Protein AF-A0A7S2TFN9-F1 (afdb_monomer_lite)

Sequence (107 aa):
MDVEMEIFEHYEEVVDVLEELLVSAFDSVSESHSMHLESIRKRFAKVEGSATQPVEYLRAGKNPRLRFPEAIALLQEEGVDIGPFDDLSTEHEILLGTIVKRKYGTD

Structure (mmCIF, N/CA/C/O backbone):
data_AF-A0A7S2TFN9-F1
#
_entry.id   AF-A0A7S2TFN9-F1
#
loop_
_atom_site.group_PDB
_atom_site.id
_atom_site.type_symbol
_atom_site.label_atom_id
_atom_site.label_alt_id
_atom_site.label_comp_id
_atom_site.label_asym_id
_atom_site.label_entity_id
_atom_site.label_seq_id
_atom_site.pdbx_PDB_ins_code
_atom_site.Cartn_x
_atom_site.Cartn_y
_atom_site.Cartn_z
_atom_site.occupancy
_atom_site.B_iso_or_equiv
_atom_site.auth_seq_id
_atom_site.auth_comp_id
_atom_site.auth_asym_id
_atom_site.auth_atom_id
_atom_site.pdbx_PDB_model_num
ATOM 1 N N . MET A 1 1 ? -8.590 12.577 -3.900 1.00 80.31 1 MET A N 1
ATOM 2 C CA . MET A 1 1 ? -7.376 13.382 -3.684 1.00 80.31 1 MET A CA 1
ATOM 3 C C . MET A 1 1 ? -6.459 12.931 -4.778 1.00 80.31 1 MET A C 1
ATOM 5 O O . MET A 1 1 ? -6.132 11.754 -4.799 1.00 80.31 1 MET A O 1
ATOM 9 N N . ASP A 1 2 ? -6.157 13.833 -5.691 1.00 91.69 2 ASP A N 1
ATOM 10 C CA . ASP A 1 2 ? -5.394 13.541 -6.895 1.00 91.69 2 ASP A CA 1
ATOM 11 C C . ASP A 1 2 ? -4.058 14.278 -6.775 1.00 91.69 2 ASP A C 1
ATOM 13 O O . ASP A 1 2 ? -3.998 15.358 -6.174 1.00 91.69 2 ASP A O 1
ATOM 17 N N . VAL A 1 3 ? -2.984 13.640 -7.237 1.00 91.69 3 VAL A N 1
ATOM 18 C CA . VAL A 1 3 ? -1.620 14.168 -7.169 1.00 91.69 3 VAL A CA 1
ATOM 19 C C . VAL A 1 3 ? -0.962 13.938 -8.519 1.00 91.69 3 VAL A C 1
ATOM 21 O O . VAL A 1 3 ? -0.790 12.799 -8.948 1.00 91.69 3 VAL A O 1
ATOM 24 N N . GLU A 1 4 ? -0.538 15.024 -9.151 1.00 94.94 4 GLU A N 1
ATOM 25 C CA . GLU A 1 4 ? 0.267 15.011 -10.364 1.00 94.94 4 GLU A CA 1
ATOM 26 C C . GLU A 1 4 ? 1.577 15.763 -10.117 1.00 94.94 4 GLU A C 1
ATOM 28 O O . GLU A 1 4 ? 1.591 16.850 -9.537 1.00 94.94 4 GLU A O 1
ATOM 33 N N . MET A 1 5 ? 2.688 15.181 -10.570 1.00 94.25 5 MET A N 1
ATOM 34 C CA . MET A 1 5 ? 4.031 15.731 -10.394 1.00 94.25 5 MET A CA 1
ATOM 35 C C . MET A 1 5 ? 4.875 15.454 -11.640 1.00 94.25 5 MET A C 1
ATOM 37 O O . MET A 1 5 ? 4.762 14.390 -12.250 1.00 94.25 5 MET A O 1
ATOM 41 N N . GLU A 1 6 ? 5.716 16.413 -12.022 1.00 96.69 6 GLU A N 1
ATOM 42 C CA . GLU A 1 6 ? 6.750 16.200 -13.037 1.00 96.69 6 GLU A CA 1
ATOM 43 C C . GLU A 1 6 ? 7.854 15.296 -12.468 1.00 96.69 6 GLU A C 1
ATOM 45 O O . GLU A 1 6 ? 8.259 15.461 -11.319 1.00 96.69 6 GLU A O 1
ATOM 50 N N . ILE A 1 7 ? 8.324 14.339 -13.269 1.00 97.25 7 ILE A N 1
ATOM 51 C CA . ILE A 1 7 ? 9.424 13.435 -12.908 1.00 97.25 7 ILE A CA 1
ATOM 52 C C . ILE A 1 7 ? 10.692 13.837 -13.644 1.00 97.25 7 ILE A C 1
ATOM 54 O O . ILE A 1 7 ? 10.619 14.314 -14.780 1.00 97.25 7 ILE A O 1
ATOM 58 N N . PHE A 1 8 ? 11.846 13.600 -13.028 1.00 95.88 8 PHE A N 1
ATOM 59 C CA . PHE A 1 8 ? 13.127 13.917 -13.653 1.00 95.88 8 PHE A CA 1
ATOM 60 C C . PHE A 1 8 ? 13.745 12.701 -14.345 1.00 95.88 8 PHE A C 1
ATOM 62 O O . PHE A 1 8 ? 14.116 12.781 -15.517 1.00 95.88 8 PHE A O 1
ATOM 69 N N . GLU A 1 9 ? 13.837 11.571 -13.645 1.00 96.25 9 GLU A N 1
ATOM 70 C CA . GLU A 1 9 ? 14.538 10.372 -14.106 1.00 96.25 9 GLU A CA 1
ATOM 71 C C . GLU A 1 9 ? 13.630 9.142 -14.141 1.00 96.25 9 GLU A C 1
ATOM 73 O O . GLU A 1 9 ? 13.647 8.390 -15.121 1.00 96.25 9 GLU A O 1
ATOM 78 N N . HIS A 1 10 ? 12.833 8.916 -13.093 1.00 96.81 10 HIS A N 1
ATOM 79 C CA . HIS A 1 10 ? 12.049 7.693 -12.957 1.00 96.81 10 HIS A CA 1
ATOM 80 C C . HIS A 1 10 ? 10.710 7.921 -12.252 1.00 96.81 10 HIS A C 1
ATOM 82 O O . HIS A 1 10 ? 10.580 8.736 -11.345 1.00 96.81 10 HIS A O 1
ATOM 88 N N . TYR A 1 11 ? 9.695 7.138 -12.628 1.00 95.56 11 TYR A N 1
ATOM 89 C CA . TYR A 1 11 ? 8.359 7.247 -12.030 1.00 95.56 11 TYR A CA 1
ATOM 90 C C . TYR A 1 11 ? 8.338 6.898 -10.533 1.00 95.56 11 TYR A C 1
ATOM 92 O O . TYR A 1 11 ? 7.407 7.279 -9.827 1.00 95.56 11 TYR A O 1
ATOM 100 N N . GLU A 1 12 ? 9.354 6.181 -10.041 1.00 95.31 12 GLU A N 1
ATOM 101 C CA . GLU A 1 12 ? 9.498 5.879 -8.613 1.00 95.31 12 GLU A CA 1
ATOM 102 C C . GLU A 1 12 ? 9.614 7.146 -7.759 1.00 95.31 12 GLU A C 1
ATOM 104 O O . GLU A 1 12 ? 9.183 7.106 -6.616 1.00 95.31 12 GLU A O 1
ATOM 109 N N . GLU A 1 13 ? 10.043 8.283 -8.320 1.00 96.50 13 GLU A N 1
ATOM 110 C CA . GLU A 1 13 ? 10.016 9.580 -7.628 1.00 96.50 13 GLU A CA 1
ATOM 111 C C . GLU A 1 13 ? 8.599 9.951 -7.166 1.00 96.50 13 GLU A C 1
ATOM 113 O O . GLU A 1 13 ? 8.397 10.416 -6.047 1.00 96.50 13 GLU A O 1
ATOM 118 N N . VAL A 1 14 ? 7.586 9.701 -8.005 1.00 96.38 14 VAL A N 1
ATOM 119 C CA . VAL A 1 14 ? 6.181 9.934 -7.633 1.00 96.38 14 VAL A CA 1
ATOM 120 C C . VAL A 1 14 ? 5.751 8.941 -6.562 1.00 96.38 14 VAL A C 1
ATOM 122 O O . VAL A 1 14 ? 5.047 9.310 -5.628 1.00 96.38 14 VAL A O 1
ATOM 125 N N . VAL A 1 15 ? 6.175 7.681 -6.680 1.00 95.31 15 VAL A N 1
ATOM 126 C CA . VAL A 1 15 ? 5.839 6.632 -5.708 1.00 95.31 15 VAL A CA 1
ATOM 127 C C . VAL A 1 15 ? 6.431 6.952 -4.332 1.00 95.31 15 VAL A C 1
ATOM 129 O O . VAL A 1 15 ? 5.738 6.789 -3.331 1.00 95.31 15 VAL A O 1
ATOM 132 N N . ASP A 1 16 ? 7.664 7.460 -4.279 1.00 95.88 16 ASP A N 1
ATOM 133 C CA . ASP A 1 16 ? 8.327 7.915 -3.054 1.00 95.88 16 ASP A CA 1
ATOM 134 C C . ASP A 1 16 ? 7.544 9.059 -2.397 1.00 95.88 16 ASP A C 1
ATOM 136 O O . ASP A 1 16 ? 7.227 8.998 -1.208 1.00 95.88 16 ASP A O 1
ATOM 140 N N . VAL A 1 17 ? 7.153 10.067 -3.184 1.00 95.88 17 VAL A N 1
ATOM 141 C CA . VAL A 1 17 ? 6.356 11.203 -2.696 1.00 95.88 17 VAL A CA 1
ATOM 142 C C . VAL A 1 17 ? 4.983 10.753 -2.193 1.00 95.88 17 VAL A C 1
ATOM 144 O O . VAL A 1 17 ? 4.516 11.241 -1.163 1.00 95.88 17 VAL A O 1
ATOM 147 N N . LEU A 1 18 ? 4.331 9.814 -2.882 1.00 95.88 18 LEU A N 1
ATOM 148 C CA . LEU A 1 18 ? 3.051 9.253 -2.447 1.00 95.88 18 LEU A CA 1
ATOM 149 C C . LEU A 1 18 ? 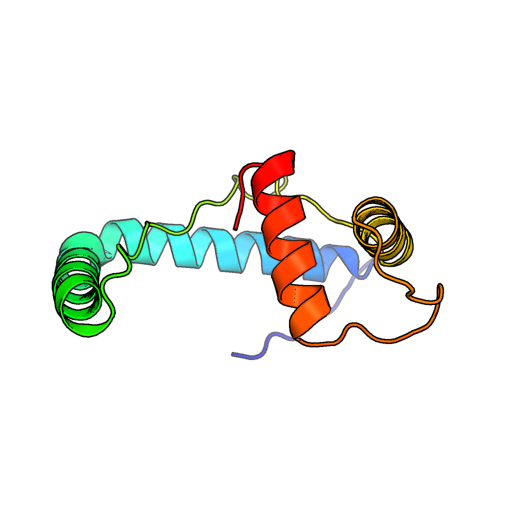3.186 8.479 -1.131 1.00 95.88 18 LEU A C 1
ATOM 151 O O . LEU A 1 18 ? 2.330 8.622 -0.257 1.00 95.88 18 LEU A O 1
ATOM 155 N N . GLU A 1 19 ? 4.252 7.694 -0.966 1.00 95.94 19 GLU A N 1
ATOM 156 C CA . GLU A 1 19 ? 4.518 6.979 0.284 1.00 95.94 19 GLU A CA 1
ATOM 157 C C . GLU A 1 19 ? 4.704 7.960 1.449 1.00 95.94 19 GLU A C 1
ATOM 159 O O . GLU A 1 19 ? 4.047 7.824 2.484 1.00 95.94 19 GLU A O 1
ATOM 164 N N . GLU A 1 20 ? 5.547 8.980 1.278 1.00 96.62 20 GLU A N 1
ATOM 165 C CA . GLU A 1 20 ? 5.774 10.004 2.302 1.00 96.62 20 GLU A CA 1
ATOM 166 C C . GLU A 1 20 ? 4.497 10.780 2.642 1.00 96.62 20 GLU A C 1
ATOM 168 O O . GLU A 1 20 ? 4.210 11.020 3.819 1.00 96.62 20 GLU A O 1
ATOM 173 N N . LEU A 1 21 ? 3.704 11.137 1.628 1.00 96.12 21 LEU A N 1
ATOM 174 C CA . LEU A 1 21 ? 2.439 11.843 1.801 1.00 96.12 21 LEU A CA 1
ATOM 175 C C . LEU A 1 21 ? 1.454 11.035 2.653 1.00 96.12 21 LEU A C 1
ATOM 177 O O . LEU A 1 21 ? 0.871 11.582 3.592 1.00 96.12 21 LEU A O 1
ATOM 181 N N . LEU A 1 22 ? 1.261 9.750 2.339 1.00 95.69 22 LEU A N 1
ATOM 182 C CA . LEU A 1 22 ? 0.317 8.892 3.058 1.00 95.69 22 LEU A CA 1
ATOM 183 C C . LEU A 1 22 ? 0.772 8.633 4.497 1.00 95.69 22 LEU A C 1
ATOM 185 O O . LEU A 1 22 ? -0.028 8.800 5.416 1.00 95.69 22 LEU A O 1
ATOM 189 N N . VAL A 1 23 ? 2.052 8.308 4.709 1.00 96.19 23 VAL A N 1
ATOM 190 C CA . VAL A 1 23 ? 2.610 8.102 6.057 1.00 96.19 23 VAL A CA 1
ATOM 191 C C . VAL A 1 23 ? 2.457 9.369 6.904 1.00 96.19 23 VAL A C 1
ATOM 193 O O . VAL A 1 23 ? 1.959 9.304 8.026 1.00 96.19 23 VAL A O 1
ATOM 196 N N . SER A 1 24 ? 2.793 10.537 6.348 1.00 96.00 24 SER A N 1
ATOM 197 C CA . SER A 1 24 ? 2.636 11.830 7.027 1.00 96.00 24 SER A CA 1
ATOM 198 C C . SER A 1 24 ? 1.173 12.138 7.368 1.00 96.00 24 SER A C 1
ATOM 200 O O . SER A 1 24 ? 0.863 12.607 8.468 1.00 96.00 24 SER A O 1
ATOM 202 N N . ALA A 1 25 ? 0.244 11.831 6.459 1.00 95.06 25 ALA A N 1
ATOM 203 C CA . ALA A 1 25 ? -1.182 11.991 6.713 1.00 95.06 25 ALA A CA 1
ATOM 204 C C . ALA A 1 25 ? -1.661 11.081 7.857 1.00 95.06 25 ALA A C 1
ATOM 206 O O . ALA A 1 25 ? -2.398 11.540 8.734 1.00 95.06 25 ALA A O 1
ATOM 207 N N . PHE A 1 26 ? -1.227 9.818 7.887 1.00 94.31 26 PHE A N 1
ATOM 208 C CA . PHE A 1 26 ? -1.579 8.882 8.956 1.00 94.31 26 PHE A CA 1
ATOM 209 C C . PHE A 1 26 ? -1.009 9.300 10.314 1.00 94.31 26 PHE A C 1
ATOM 211 O O . PHE A 1 26 ? -1.746 9.272 11.307 1.00 94.31 26 PHE A O 1
ATOM 218 N N . ASP A 1 27 ? 0.243 9.764 10.355 1.00 94.25 27 ASP A N 1
ATOM 219 C CA . ASP A 1 27 ? 0.873 10.294 11.569 1.00 94.25 27 ASP A CA 1
ATOM 220 C C . ASP A 1 27 ? 0.098 11.515 12.081 1.00 94.25 27 ASP A C 1
ATOM 222 O O . ASP A 1 27 ? -0.348 11.550 13.231 1.00 94.25 27 ASP A O 1
ATOM 226 N N . SER A 1 28 ? -0.180 12.478 11.197 1.00 94.88 28 SER A N 1
ATOM 227 C CA . SER A 1 28 ? -0.909 13.702 11.540 1.00 94.88 28 SER A CA 1
ATOM 228 C C . SER A 1 28 ? -2.312 13.421 12.089 1.00 94.88 28 SER A C 1
ATOM 230 O O . SER A 1 28 ? -2.726 14.010 13.095 1.00 94.88 28 SER A O 1
ATOM 232 N N . VAL A 1 29 ? -3.050 12.496 11.465 1.00 93.75 29 VAL A N 1
ATOM 233 C CA . VAL A 1 29 ? -4.388 12.090 11.918 1.00 93.75 29 VAL A CA 1
ATOM 234 C C . VAL A 1 29 ? -4.314 11.385 13.273 1.00 93.75 29 VAL A C 1
ATOM 236 O O . VAL A 1 29 ? -5.112 11.692 14.164 1.00 93.75 29 VAL A O 1
ATOM 239 N N . SER A 1 30 ? -3.349 10.485 13.456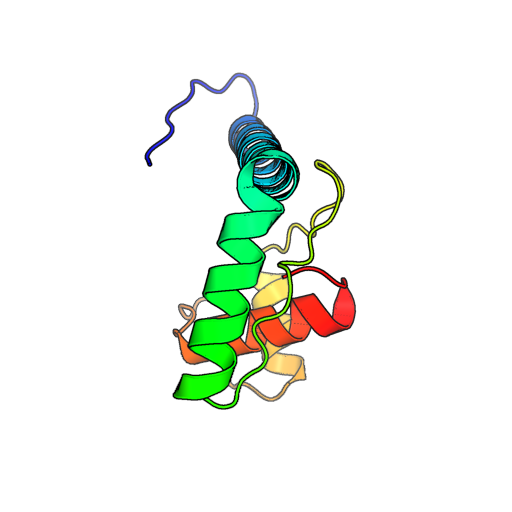 1.00 89.56 30 SER A N 1
ATOM 240 C CA . SER A 1 30 ? -3.176 9.725 14.697 1.00 89.56 30 SER A CA 1
ATOM 241 C C . SER A 1 30 ? -2.805 10.620 15.880 1.00 89.56 30 SER A C 1
ATOM 243 O O . SER A 1 30 ? -3.365 10.462 16.967 1.00 89.56 30 SER A O 1
ATOM 245 N N . GLU A 1 31 ? -1.925 11.597 15.665 1.00 91.75 31 GLU A N 1
ATOM 246 C CA . GLU A 1 31 ? -1.490 12.542 16.695 1.00 91.75 3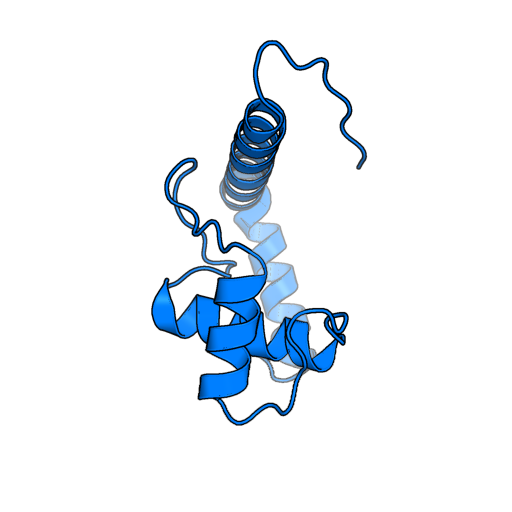1 GLU A CA 1
ATOM 247 C C . GLU A 1 31 ? -2.566 13.588 17.010 1.00 91.75 31 GLU A C 1
ATOM 249 O O . GLU A 1 31 ? -2.907 13.812 18.175 1.00 91.75 31 GLU A O 1
ATOM 254 N N . SER A 1 32 ? -3.147 14.206 15.977 1.00 93.19 32 SER A N 1
ATOM 255 C CA . SER A 1 32 ? -4.018 15.379 16.142 1.00 93.19 32 SER A CA 1
ATOM 256 C C . SER A 1 32 ? -5.476 15.023 16.451 1.00 93.19 32 SER A C 1
ATOM 258 O O . SER A 1 32 ? -6.202 15.837 17.023 1.00 93.19 32 SER A O 1
ATOM 260 N N . HIS A 1 33 ? -5.933 13.816 16.092 1.00 92.56 33 HIS A N 1
ATOM 261 C CA . HIS A 1 33 ? -7.351 13.432 16.156 1.00 92.56 33 HIS A CA 1
ATOM 262 C C . HIS A 1 33 ? -7.620 12.150 16.964 1.00 92.56 33 HIS A C 1
ATOM 264 O O . HIS A 1 33 ? -8.696 11.558 16.847 1.00 92.56 33 HIS A O 1
ATOM 270 N N . SER A 1 34 ? -6.700 11.751 17.847 1.00 88.56 34 SER A N 1
ATOM 271 C CA . SER A 1 34 ? -6.790 10.533 18.673 1.00 88.56 34 SER A CA 1
ATOM 272 C C . SER A 1 34 ? -8.127 10.355 19.417 1.00 88.56 34 SER A C 1
ATOM 274 O O . SER A 1 34 ? -8.713 9.272 19.378 1.00 88.56 34 SER A O 1
ATOM 276 N N . MET A 1 35 ? -8.678 11.417 20.020 1.00 91.19 35 MET A N 1
ATOM 277 C CA . MET A 1 35 ? -9.981 11.366 20.713 1.00 91.19 35 MET A CA 1
ATOM 278 C C . MET A 1 35 ? -11.156 11.049 19.772 1.00 91.19 35 MET A C 1
ATOM 280 O O . MET A 1 35 ? -12.083 10.314 20.134 1.00 91.19 35 MET A O 1
ATOM 284 N N . HIS A 1 36 ? -11.131 11.600 18.555 1.00 91.94 36 HIS A N 1
ATOM 285 C CA . HIS A 1 36 ? -12.159 11.338 17.549 1.00 91.94 36 HIS A CA 1
ATOM 286 C C . HIS A 1 36 ? -12.039 9.902 17.038 1.00 91.94 36 HIS A C 1
ATOM 288 O O . HIS A 1 36 ? -13.048 9.200 16.962 1.00 91.94 36 HIS A O 1
ATOM 294 N N . LEU A 1 37 ? -10.812 9.435 16.785 1.00 90.12 37 LEU A N 1
ATOM 295 C CA . LEU A 1 37 ? -10.543 8.052 16.394 1.00 90.12 37 LEU A CA 1
ATOM 296 C C . LEU A 1 37 ? -11.049 7.062 17.450 1.00 90.12 37 LEU A C 1
ATOM 298 O O . LEU A 1 37 ? -11.739 6.104 17.111 1.00 90.12 37 LEU A O 1
ATOM 302 N N . GLU A 1 38 ? -10.788 7.307 18.735 1.00 89.50 38 GLU A N 1
ATOM 303 C CA . GLU A 1 38 ? -11.289 6.451 19.816 1.00 89.50 38 GLU A CA 1
ATOM 304 C C . GLU A 1 38 ? -12.825 6.428 19.868 1.00 89.50 38 GLU A C 1
ATOM 306 O O . GLU A 1 38 ? -13.439 5.372 20.050 1.00 89.50 38 GLU A O 1
ATOM 311 N N . SER A 1 39 ? -13.463 7.581 19.663 1.00 90.50 39 SER A N 1
ATOM 312 C CA . SER A 1 39 ? -14.925 7.689 19.634 1.00 90.50 39 SER A CA 1
ATOM 313 C C . SER A 1 39 ? -15.534 6.905 18.467 1.00 90.50 39 SER A C 1
ATOM 315 O O . SER A 1 39 ? -16.526 6.194 18.651 1.00 90.50 39 SER A O 1
ATOM 317 N N . ILE A 1 40 ? -14.914 6.982 17.285 1.00 89.31 40 ILE A N 1
ATOM 318 C CA . ILE A 1 40 ? -15.297 6.209 16.097 1.00 89.31 40 ILE A CA 1
ATOM 319 C C . ILE A 1 40 ? -15.145 4.710 16.380 1.00 89.31 40 ILE A C 1
ATOM 321 O O . ILE A 1 40 ? -16.111 3.964 16.217 1.00 89.31 40 ILE A O 1
ATOM 325 N N . ARG A 1 41 ? -13.993 4.274 16.908 1.00 87.75 41 ARG A N 1
ATOM 326 C CA . ARG A 1 41 ? -13.742 2.864 17.261 1.00 87.75 41 ARG A CA 1
ATOM 327 C C . ARG A 1 41 ? -14.786 2.322 18.237 1.00 87.75 41 ARG A C 1
ATOM 329 O O . ARG A 1 41 ? -15.350 1.258 18.005 1.00 87.75 41 ARG A O 1
ATOM 336 N N . LYS A 1 42 ? -15.114 3.072 19.298 1.00 87.25 42 LYS A N 1
ATOM 337 C CA . LYS A 1 42 ? -16.152 2.683 20.275 1.00 87.25 42 LYS A CA 1
ATOM 338 C C . LYS A 1 42 ? -17.534 2.541 19.645 1.00 87.25 42 LYS A C 1
ATOM 340 O O . LYS A 1 42 ? -18.326 1.719 20.105 1.00 87.25 42 LYS A O 1
ATOM 345 N N . ARG A 1 43 ? -17.857 3.363 18.644 1.00 86.62 43 ARG A N 1
ATOM 346 C CA . ARG A 1 43 ? -19.136 3.292 17.933 1.00 86.62 43 ARG A CA 1
ATOM 347 C C . ARG A 1 43 ? -19.191 2.062 17.029 1.00 86.62 43 ARG A C 1
ATOM 349 O O . ARG A 1 43 ? -20.151 1.307 17.138 1.00 86.62 43 ARG A O 1
ATOM 356 N N . PHE A 1 44 ? -18.175 1.839 16.199 1.00 83.81 44 PHE A N 1
ATOM 357 C CA . PHE A 1 44 ? -18.147 0.706 15.267 1.00 83.81 44 PHE A CA 1
ATOM 358 C C . PHE A 1 44 ? -18.042 -0.646 15.979 1.00 83.81 44 PHE A C 1
ATOM 360 O O . PHE A 1 44 ? -18.796 -1.557 15.645 1.00 83.81 44 PHE A O 1
ATOM 367 N N . ALA A 1 45 ? -17.256 -0.742 17.058 1.00 82.31 45 ALA A N 1
ATOM 368 C CA . ALA A 1 45 ? -17.177 -1.958 17.872 1.00 82.31 45 ALA A CA 1
ATOM 369 C C . ALA A 1 45 ? -18.543 -2.401 18.434 1.00 82.31 45 ALA A C 1
ATOM 371 O O . ALA A 1 45 ? -18.788 -3.591 18.609 1.00 82.31 45 ALA A O 1
ATOM 372 N N . LYS A 1 46 ? -19.455 -1.454 18.698 1.00 74.62 46 LYS A N 1
ATOM 373 C CA . LYS A 1 46 ? -20.815 -1.752 19.177 1.00 74.62 46 LYS A CA 1
ATOM 374 C C . LYS A 1 46 ? -21.781 -2.172 18.068 1.00 74.62 46 LYS A C 1
ATOM 376 O O . LYS A 1 46 ? -22.775 -2.817 18.380 1.00 74.62 46 LYS A O 1
ATOM 381 N N . VAL A 1 47 ? -21.537 -1.757 16.825 1.00 71.81 47 VAL A N 1
ATOM 382 C CA . VAL A 1 47 ? -22.453 -1.969 15.690 1.00 71.81 47 VAL A CA 1
ATOM 383 C C . VAL A 1 47 ? -22.102 -3.241 14.924 1.00 71.81 47 VAL A C 1
ATOM 385 O O . VAL A 1 47 ? -22.998 -4.009 14.599 1.00 71.81 47 VAL A O 1
ATOM 388 N N . GLU A 1 48 ? -20.815 -3.485 14.674 1.00 63.38 48 GLU A N 1
ATOM 389 C CA . GLU A 1 48 ? -20.362 -4.575 13.797 1.00 63.38 48 GLU A CA 1
ATOM 390 C C . GLU A 1 48 ? -19.671 -5.716 14.554 1.00 63.38 48 GLU A C 1
ATOM 392 O O . GLU A 1 48 ? -19.283 -6.712 13.952 1.00 63.38 48 GLU A O 1
ATOM 397 N N . GLY A 1 49 ? -19.481 -5.590 15.873 1.00 57.88 49 GLY A N 1
ATOM 398 C CA . GLY A 1 49 ? -18.781 -6.593 16.689 1.00 57.88 49 GLY A CA 1
ATOM 399 C C . GLY A 1 49 ? -17.289 -6.755 16.358 1.00 57.88 49 GLY A C 1
ATOM 400 O O . GLY A 1 49 ? -16.593 -7.498 17.045 1.00 57.88 49 GLY A O 1
ATOM 401 N N . SER A 1 50 ? -16.788 -6.042 15.345 1.00 57.34 50 SER A N 1
ATOM 402 C CA . SER A 1 50 ? -15.381 -5.980 14.966 1.00 57.34 50 SER A CA 1
ATOM 403 C C . SER A 1 50 ? -14.686 -4.852 15.727 1.00 57.34 50 SER A C 1
ATOM 405 O O . SER A 1 50 ? -15.100 -3.690 15.682 1.00 57.34 50 SER A O 1
ATOM 407 N N . ALA A 1 51 ? -13.627 -5.188 16.463 1.00 64.31 51 ALA A N 1
ATOM 408 C CA . ALA A 1 51 ? -12.779 -4.195 17.103 1.00 64.31 51 ALA A CA 1
ATOM 409 C C . ALA A 1 51 ? -11.930 -3.511 16.024 1.00 64.31 51 ALA A C 1
ATOM 411 O O . ALA A 1 51 ? -10.926 -4.064 15.586 1.00 64.31 51 ALA A O 1
ATOM 412 N N . THR A 1 52 ? -12.328 -2.311 15.595 1.00 72.25 52 THR A N 1
ATOM 413 C CA . THR A 1 52 ? -11.535 -1.494 14.669 1.00 72.25 52 THR A CA 1
ATOM 414 C C . THR A 1 52 ? -10.169 -1.192 15.292 1.00 72.25 52 THR A C 1
ATOM 416 O O . THR A 1 52 ? -10.065 -0.400 16.237 1.00 72.25 52 THR A O 1
ATOM 419 N N . GLN A 1 53 ? -9.127 -1.848 14.786 1.00 80.88 53 GLN A N 1
ATOM 420 C CA . GLN A 1 53 ? -7.749 -1.638 15.219 1.00 80.88 53 GLN A CA 1
ATOM 421 C C . GLN A 1 53 ? -7.172 -0.358 14.589 1.00 80.88 53 GLN A C 1
ATOM 423 O O . GLN A 1 53 ? -7.705 0.136 13.591 1.00 80.88 53 GLN A O 1
ATOM 428 N N . PRO A 1 54 ? -6.138 0.253 15.198 1.00 86.06 54 PRO A N 1
ATOM 429 C CA . PRO A 1 54 ? -5.324 1.241 14.500 1.00 86.06 54 PRO A CA 1
ATOM 430 C C . PRO A 1 54 ? -4.758 0.654 13.206 1.00 86.06 54 PRO A C 1
ATOM 432 O O . PRO A 1 54 ? -4.453 -0.532 13.173 1.00 86.06 54 PRO A O 1
ATOM 435 N N . VAL A 1 55 ? -4.615 1.499 12.186 1.00 90.31 55 VAL A N 1
ATOM 436 C CA . VAL A 1 55 ? -3.882 1.141 10.969 1.00 90.31 55 VAL A CA 1
ATOM 437 C C . VAL A 1 55 ? -2.408 1.003 11.342 1.00 90.31 55 VAL A C 1
ATOM 439 O O . VAL A 1 55 ? -1.846 1.900 11.974 1.00 90.31 55 VAL A O 1
ATOM 442 N N . GLU A 1 56 ? -1.807 -0.123 10.992 1.00 92.75 56 GLU A N 1
ATOM 443 C CA . GLU A 1 56 ? -0.389 -0.409 11.166 1.00 92.75 56 GLU A CA 1
ATOM 444 C C . GLU A 1 56 ? 0.337 -0.107 9.858 1.00 92.75 56 GLU A C 1
ATOM 446 O O . GLU A 1 56 ? -0.035 -0.613 8.811 1.00 92.75 56 GLU A O 1
ATOM 451 N N . TYR A 1 57 ? 1.377 0.719 9.900 1.00 94.56 57 TYR A N 1
ATOM 452 C CA . TYR A 1 57 ? 2.182 1.041 8.725 1.00 94.56 57 TYR A CA 1
ATOM 453 C C . TYR A 1 57 ? 3.642 1.235 9.113 1.00 94.56 57 TYR A C 1
ATOM 455 O O . TYR A 1 57 ? 3.976 1.514 10.272 1.00 94.56 57 TYR A O 1
ATOM 463 N N . LEU A 1 58 ? 4.537 1.065 8.141 1.00 94.88 58 LEU A N 1
ATOM 464 C CA . LEU A 1 58 ? 5.965 1.266 8.347 1.00 94.88 58 LEU A CA 1
ATOM 465 C C . LEU A 1 58 ? 6.342 2.726 8.085 1.00 94.88 58 LEU A C 1
ATOM 467 O O . LEU A 1 58 ? 5.643 3.478 7.407 1.00 94.88 58 LEU A O 1
ATOM 471 N N . ARG A 1 59 ? 7.496 3.135 8.624 1.00 93.38 59 ARG A N 1
ATOM 472 C CA . ARG A 1 59 ? 8.070 4.451 8.309 1.00 93.38 59 ARG A CA 1
ATOM 473 C C . ARG A 1 59 ? 8.280 4.574 6.800 1.00 93.38 59 ARG A C 1
ATOM 475 O O . ARG A 1 59 ? 8.685 3.594 6.178 1.00 93.38 59 ARG A O 1
ATOM 482 N N . ALA A 1 60 ? 8.089 5.775 6.261 1.00 92.62 60 ALA A N 1
ATOM 483 C CA . ALA A 1 60 ? 8.343 6.051 4.851 1.00 92.62 60 ALA A CA 1
ATOM 484 C C . ALA A 1 60 ? 9.740 5.557 4.420 1.00 92.62 60 ALA A C 1
ATOM 486 O O . ALA A 1 60 ? 10.719 5.669 5.170 1.00 92.62 60 ALA A O 1
ATOM 487 N N . GLY A 1 61 ? 9.800 4.933 3.246 1.00 92.88 61 GLY A N 1
ATOM 488 C CA . GLY A 1 61 ? 10.962 4.238 2.697 1.00 92.88 61 GLY A CA 1
ATOM 489 C C . GLY A 1 61 ? 11.136 2.800 3.201 1.00 92.88 61 GLY A C 1
ATOM 490 O O . GLY A 1 61 ? 12.094 2.131 2.813 1.00 92.88 61 GLY A O 1
ATOM 491 N N . LYS A 1 62 ? 10.256 2.308 4.083 1.00 94.12 62 LYS A N 1
ATOM 492 C CA . LYS A 1 62 ? 10.278 0.920 4.578 1.00 94.12 62 LYS A CA 1
ATOM 493 C C . LYS A 1 62 ? 9.047 0.114 4.188 1.00 94.12 62 LYS A C 1
ATOM 495 O O . LYS A 1 62 ? 9.040 -1.084 4.468 1.00 94.12 62 LYS A O 1
ATOM 500 N N . ASN A 1 63 ? 8.029 0.729 3.586 1.00 93.31 63 ASN A N 1
ATOM 501 C CA . ASN A 1 63 ? 6.838 -0.008 3.181 1.00 93.31 63 ASN A CA 1
ATOM 502 C C . ASN A 1 63 ? 7.175 -0.999 2.053 1.00 93.31 63 ASN A C 1
ATOM 504 O O . ASN A 1 63 ? 8.009 -0.705 1.190 1.00 93.31 63 ASN A O 1
ATOM 508 N N . PRO A 1 64 ? 6.571 -2.201 2.060 1.00 94.88 64 PRO A N 1
ATOM 509 C CA . PRO A 1 64 ? 6.836 -3.204 1.043 1.00 94.88 64 PRO A CA 1
ATOM 510 C C . PRO A 1 64 ? 6.340 -2.720 -0.323 1.00 94.88 64 PRO A C 1
ATOM 512 O O . PRO A 1 64 ? 5.176 -2.366 -0.488 1.00 94.88 64 PRO A O 1
ATOM 515 N N . ARG A 1 65 ? 7.222 -2.759 -1.325 1.00 95.50 65 ARG A N 1
ATOM 516 C CA . ARG A 1 65 ? 6.885 -2.492 -2.729 1.00 95.50 65 ARG A CA 1
ATOM 517 C C . ARG A 1 65 ? 6.910 -3.797 -3.502 1.00 95.50 65 ARG A C 1
ATOM 519 O O . ARG A 1 65 ? 7.972 -4.246 -3.922 1.00 95.50 65 ARG A O 1
ATOM 526 N N . LEU A 1 66 ? 5.743 -4.412 -3.645 1.00 96.44 66 LEU A N 1
ATOM 527 C CA . LEU A 1 66 ? 5.593 -5.656 -4.391 1.00 96.44 66 LEU A CA 1
ATOM 528 C C . LEU A 1 66 ? 5.353 -5.344 -5.865 1.00 96.44 66 LEU A C 1
ATOM 530 O O . LEU A 1 66 ? 4.443 -4.592 -6.219 1.00 96.44 66 LEU A O 1
ATOM 534 N N . ARG A 1 67 ? 6.150 -5.949 -6.741 1.00 97.12 67 ARG A N 1
ATOM 535 C CA . ARG A 1 67 ? 5.846 -5.991 -8.170 1.00 97.12 67 ARG A CA 1
ATOM 536 C C . ARG A 1 67 ? 4.677 -6.940 -8.398 1.00 97.12 67 ARG A C 1
ATOM 538 O O . ARG A 1 67 ? 4.505 -7.928 -7.689 1.00 97.12 67 ARG A O 1
ATOM 545 N N . PHE A 1 68 ? 3.917 -6.684 -9.456 1.00 97.44 68 PHE A N 1
ATOM 546 C CA . PHE A 1 68 ? 2.749 -7.492 -9.803 1.00 97.44 68 PHE A CA 1
ATOM 547 C C . PHE A 1 68 ? 3.025 -9.014 -9.852 1.00 97.44 68 PHE A C 1
ATOM 549 O O . PHE A 1 68 ? 2.283 -9.759 -9.218 1.00 97.44 68 PHE A O 1
ATOM 556 N N . PRO A 1 69 ? 4.122 -9.514 -10.466 1.00 97.50 69 PRO A N 1
ATOM 557 C CA . PRO A 1 69 ? 4.413 -10.951 -10.461 1.00 97.50 69 PRO A CA 1
ATOM 558 C C . PRO A 1 69 ? 4.685 -11.528 -9.064 1.00 97.50 69 PRO A C 1
ATOM 560 O O . PRO A 1 69 ? 4.401 -12.696 -8.821 1.00 97.50 69 PRO A O 1
ATOM 563 N N . GLU A 1 70 ? 5.224 -10.723 -8.143 1.00 97.75 70 GLU A N 1
ATOM 564 C CA . GLU A 1 70 ? 5.452 -11.140 -6.755 1.00 97.75 70 GLU A CA 1
ATOM 565 C C . GLU A 1 70 ? 4.117 -11.269 -6.015 1.00 97.75 70 GLU A C 1
ATOM 567 O O . GLU A 1 70 ? 3.910 -12.237 -5.290 1.00 97.75 70 GLU A O 1
ATOM 572 N N . ALA A 1 71 ? 3.188 -10.336 -6.244 1.00 97.38 71 ALA A N 1
ATOM 573 C CA . ALA A 1 71 ? 1.833 -10.407 -5.705 1.00 97.38 71 ALA A CA 1
ATOM 574 C C . ALA A 1 71 ? 1.058 -11.629 -6.231 1.00 97.38 71 ALA A C 1
ATOM 576 O O . ALA A 1 71 ? 0.423 -12.334 -5.448 1.00 97.38 71 ALA A O 1
ATOM 577 N N . ILE A 1 72 ? 1.166 -11.929 -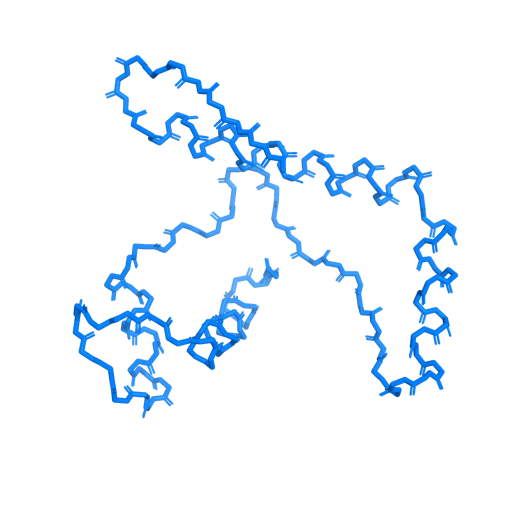7.531 1.00 97.94 72 ILE A N 1
ATOM 578 C CA . ILE A 1 72 ? 0.577 -13.135 -8.133 1.00 97.94 72 ILE A CA 1
ATOM 579 C C . ILE A 1 72 ? 1.157 -14.405 -7.506 1.00 97.94 72 ILE A C 1
ATOM 581 O O . ILE A 1 72 ? 0.398 -15.298 -7.136 1.00 97.94 72 ILE A O 1
ATOM 585 N N . ALA A 1 73 ? 2.479 -14.475 -7.325 1.00 97.50 73 ALA A N 1
ATOM 586 C CA . ALA A 1 73 ? 3.116 -15.625 -6.687 1.00 97.50 73 ALA A CA 1
ATOM 587 C C . ALA A 1 73 ? 2.607 -15.841 -5.251 1.00 97.50 73 ALA A C 1
ATOM 589 O O . ALA A 1 73 ? 2.290 -16.968 -4.882 1.00 97.50 73 ALA A O 1
ATOM 590 N N . LEU A 1 74 ? 2.445 -14.767 -4.467 1.00 97.12 74 LEU A N 1
ATOM 591 C CA . LEU A 1 74 ? 1.881 -14.850 -3.113 1.00 97.12 74 LEU A CA 1
ATOM 592 C C . LEU A 1 74 ? 0.443 -15.390 -3.105 1.00 97.12 74 LEU A C 1
ATOM 594 O O . LEU A 1 74 ? 0.086 -16.174 -2.229 1.00 97.12 74 LEU A O 1
ATOM 598 N N . LEU A 1 75 ? -0.383 -14.995 -4.075 1.00 97.56 75 LEU A N 1
ATOM 599 C CA . LEU A 1 75 ? -1.755 -15.496 -4.200 1.00 97.56 75 LEU A CA 1
ATOM 600 C C . LEU A 1 75 ? -1.785 -16.974 -4.615 1.00 97.56 75 LEU A C 1
ATOM 602 O O . LEU A 1 75 ? -2.550 -17.759 -4.054 1.00 97.56 75 LEU A O 1
ATOM 606 N N . GLN A 1 76 ? -0.921 -17.373 -5.548 1.00 96.94 76 GLN A N 1
ATOM 607 C CA . GLN A 1 76 ? -0.784 -18.767 -5.975 1.00 96.94 76 GLN A CA 1
ATOM 608 C C . GLN A 1 76 ? -0.288 -19.673 -4.836 1.00 96.94 76 GLN A C 1
ATOM 610 O O . GLN A 1 76 ? -0.752 -20.806 -4.708 1.00 96.94 76 GLN A O 1
ATOM 615 N N . GLU A 1 77 ? 0.605 -19.176 -3.973 1.00 96.62 77 GLU A N 1
ATOM 616 C CA . GLU A 1 77 ? 1.062 -19.881 -2.764 1.00 96.62 77 GLU A CA 1
ATOM 617 C C . GLU A 1 77 ? -0.081 -20.156 -1.768 1.00 96.62 77 GLU A C 1
ATOM 619 O O . GLU A 1 77 ? -0.073 -21.190 -1.098 1.00 96.62 77 GLU A O 1
ATOM 624 N N . GLU A 1 78 ? -1.091 -19.284 -1.707 1.00 95.38 78 GLU A N 1
ATOM 625 C CA . GLU A 1 78 ? -2.313 -19.471 -0.905 1.00 95.38 78 GLU A CA 1
ATOM 626 C C . GLU A 1 78 ? -3.403 -20.274 -1.654 1.00 95.38 78 GLU A C 1
ATOM 628 O O . GLU A 1 78 ? -4.524 -20.425 -1.168 1.00 95.38 78 GLU A O 1
ATOM 633 N N . GLY A 1 79 ? -3.078 -20.840 -2.823 1.00 95.00 79 GLY A N 1
ATOM 634 C CA . GLY A 1 79 ? -3.953 -21.739 -3.580 1.00 95.00 79 GLY A CA 1
ATOM 635 C C . GLY A 1 79 ? -4.938 -21.047 -4.525 1.00 95.00 79 GLY A C 1
ATOM 636 O O . GLY A 1 79 ? -5.879 -21.695 -4.985 1.00 95.00 79 GLY A O 1
ATOM 637 N N . VAL A 1 80 ? -4.743 -19.759 -4.822 1.00 96.31 80 VAL A N 1
ATOM 638 C CA . VAL A 1 80 ? -5.547 -19.036 -5.818 1.00 96.31 80 VAL A CA 1
ATOM 639 C C . VAL A 1 80 ? -5.097 -19.416 -7.228 1.00 96.31 80 VAL A C 1
ATOM 641 O O . VAL A 1 80 ? -3.926 -19.269 -7.579 1.00 96.31 80 VAL A O 1
ATOM 644 N N . ASP A 1 81 ? -6.039 -19.863 -8.058 1.00 95.38 81 ASP A N 1
ATOM 645 C CA . ASP A 1 81 ? -5.807 -20.092 -9.487 1.00 95.38 81 ASP A CA 1
ATOM 646 C C . ASP A 1 81 ? -5.967 -18.768 -10.249 1.00 95.38 81 ASP A C 1
ATOM 648 O O . ASP A 1 81 ? -7.070 -18.382 -10.637 1.00 95.38 81 ASP A O 1
ATOM 652 N N . ILE A 1 82 ? -4.862 -18.031 -10.376 1.00 95.88 82 ILE A N 1
ATOM 653 C CA . ILE A 1 82 ? -4.788 -16.747 -11.078 1.00 95.88 82 ILE A CA 1
ATOM 654 C C . ILE A 1 82 ? -3.631 -16.755 -12.079 1.00 95.88 82 ILE A C 1
ATOM 656 O O . ILE A 1 82 ? -2.512 -17.181 -11.766 1.00 95.88 82 ILE A O 1
ATOM 660 N N . GLY A 1 83 ? -3.897 -16.293 -13.299 1.00 95.62 83 GLY A N 1
ATOM 661 C CA . GLY A 1 83 ? -2.904 -16.172 -14.354 1.00 95.62 83 GLY A CA 1
ATOM 662 C C . GLY A 1 83 ? -1.930 -15.004 -14.137 1.00 95.62 83 GLY A C 1
ATOM 663 O O . GLY A 1 83 ? -2.228 -14.044 -13.433 1.00 95.62 83 GLY A O 1
ATOM 664 N N . PRO A 1 84 ? -0.755 -15.025 -14.793 1.00 95.31 84 PRO A N 1
ATOM 665 C CA . PRO A 1 84 ? 0.290 -14.007 -14.624 1.00 95.31 84 PRO A CA 1
ATOM 666 C C . PRO A 1 84 ? -0.073 -12.612 -15.160 1.00 95.31 84 PRO A C 1
ATOM 668 O O . PRO A 1 84 ? 0.673 -11.663 -14.928 1.00 95.31 84 PRO A O 1
ATOM 671 N N . PHE A 1 85 ? -1.173 -12.495 -15.905 1.00 96.25 85 PHE A N 1
ATOM 672 C CA . PHE A 1 85 ? -1.662 -11.248 -16.499 1.00 96.25 85 PHE A CA 1
ATOM 673 C C . PHE A 1 85 ? -3.139 -10.989 -16.174 1.00 96.25 85 PHE A C 1
ATOM 675 O O . PHE A 1 85 ? -3.724 -10.066 -16.738 1.00 96.25 85 PHE A O 1
ATOM 682 N N . ASP A 1 86 ? -3.742 -11.819 -15.318 1.00 95.50 86 ASP A N 1
ATOM 683 C CA . ASP A 1 86 ? -5.136 -11.659 -14.914 1.00 95.50 86 ASP A CA 1
ATOM 684 C C . A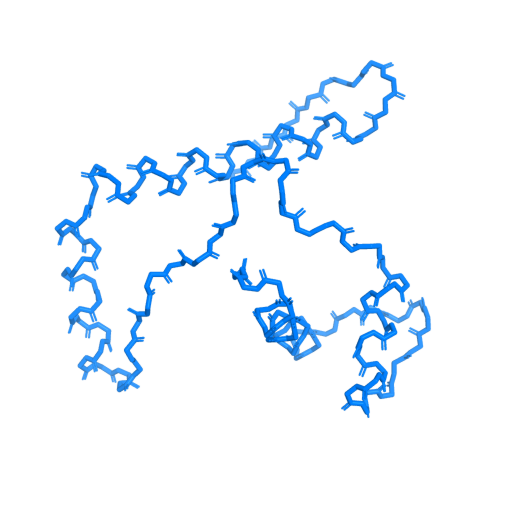SP A 1 86 ? -5.243 -10.533 -13.891 1.00 95.50 86 ASP A C 1
ATOM 686 O O . ASP A 1 86 ? -4.403 -10.416 -13.003 1.00 95.50 86 ASP A O 1
ATOM 690 N N . ASP A 1 87 ? -6.284 -9.715 -14.007 1.00 96.62 87 ASP A N 1
ATOM 691 C CA . 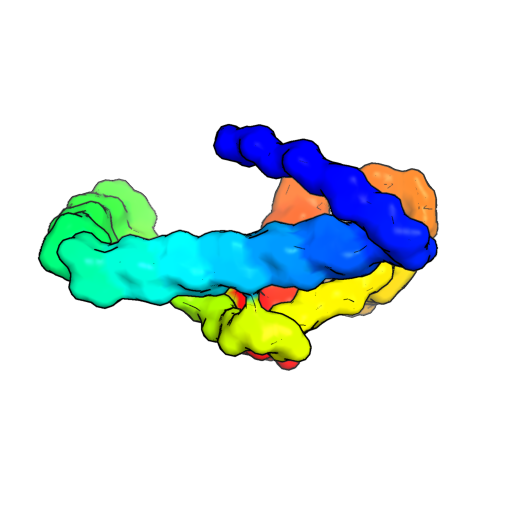ASP A 1 87 ? -6.503 -8.609 -13.079 1.00 96.62 87 ASP A CA 1
ATOM 692 C C . ASP A 1 87 ? -6.889 -9.111 -11.676 1.00 96.62 87 ASP A C 1
ATOM 694 O O . ASP A 1 87 ? -7.499 -10.177 -11.513 1.00 96.62 87 ASP A O 1
ATOM 698 N N . LEU A 1 88 ? -6.543 -8.341 -10.643 1.00 96.69 88 LEU A N 1
ATOM 699 C CA . LEU A 1 88 ? -6.888 -8.696 -9.268 1.00 96.69 88 LEU A CA 1
ATOM 700 C C . LEU A 1 88 ? -8.363 -8.377 -9.012 1.00 96.69 88 LEU A C 1
ATOM 702 O O . LEU A 1 88 ? -8.809 -7.242 -9.145 1.00 96.69 88 LEU A O 1
ATOM 706 N N . SER A 1 89 ? -9.138 -9.389 -8.615 1.00 96.69 89 SER A N 1
ATOM 707 C CA . SER A 1 89 ? -10.490 -9.166 -8.107 1.00 96.69 89 SER A CA 1
ATOM 708 C C . SER A 1 89 ? -10.428 -8.544 -6.710 1.00 96.69 89 SER A C 1
ATOM 710 O O . SER A 1 89 ? -9.436 -8.702 -5.998 1.00 96.69 89 SER A O 1
ATOM 712 N N . THR A 1 90 ? -11.521 -7.931 -6.253 1.00 97.19 90 THR A N 1
ATOM 713 C CA . THR A 1 90 ? -11.619 -7.419 -4.875 1.00 97.19 90 THR A CA 1
ATOM 714 C C . THR A 1 90 ? -11.337 -8.499 -3.823 1.00 97.19 90 THR A C 1
ATOM 716 O O . THR A 1 90 ? -10.744 -8.222 -2.784 1.00 97.19 90 THR A O 1
ATOM 719 N N . GLU A 1 91 ? -11.718 -9.752 -4.087 1.00 97.06 91 GLU A N 1
ATOM 720 C CA . GLU A 1 91 ? -11.413 -10.872 -3.190 1.00 97.06 91 GLU A CA 1
ATOM 721 C C . GLU A 1 91 ? -9.905 -11.167 -3.152 1.00 97.06 91 GLU A C 1
ATOM 723 O O . GLU A 1 91 ? -9.350 -11.415 -2.079 1.00 97.06 91 GLU A O 1
ATOM 728 N N . HIS A 1 92 ? -9.225 -11.073 -4.301 1.00 97.38 92 HIS A N 1
ATOM 729 C CA . HIS A 1 92 ? -7.773 -11.227 -4.391 1.00 97.38 92 HIS A CA 1
ATOM 730 C C . HIS A 1 92 ? -7.033 -10.080 -3.694 1.00 97.38 92 HIS A C 1
ATOM 732 O O . HIS A 1 92 ? -6.061 -10.338 -2.992 1.00 97.38 92 HIS A O 1
ATOM 738 N N . GLU A 1 93 ? -7.496 -8.835 -3.831 1.00 97.69 93 GLU A N 1
ATOM 739 C CA . GLU A 1 93 ? -6.911 -7.670 -3.152 1.00 97.69 93 GLU A CA 1
ATOM 740 C C . GLU A 1 93 ? -6.988 -7.810 -1.623 1.00 97.69 93 GLU A C 1
ATOM 742 O O . GLU A 1 93 ? -5.990 -7.610 -0.929 1.00 97.69 93 GLU A O 1
ATOM 747 N N . ILE A 1 94 ? -8.144 -8.228 -1.089 1.00 96.56 94 ILE A N 1
ATOM 748 C CA . ILE A 1 94 ? -8.333 -8.465 0.353 1.00 96.56 94 ILE A CA 1
ATOM 749 C C . ILE A 1 94 ? -7.424 -9.598 0.851 1.00 96.56 94 ILE A C 1
ATOM 751 O O . ILE A 1 94 ? -6.800 -9.487 1.916 1.00 96.56 94 ILE A O 1
ATOM 755 N N . LEU A 1 95 ? -7.334 -10.696 0.094 1.00 97.56 95 LEU A N 1
ATOM 756 C CA . LEU A 1 95 ? -6.457 -11.811 0.440 1.00 97.56 95 LEU A CA 1
ATOM 757 C C . LEU A 1 95 ? -4.986 -11.380 0.414 1.00 97.56 95 LEU A C 1
ATOM 759 O O . LEU A 1 95 ? -4.261 -11.642 1.374 1.00 97.56 95 LEU A O 1
ATOM 763 N N . LEU A 1 96 ? -4.561 -10.660 -0.625 1.00 97.50 96 LEU A N 1
ATOM 764 C CA . LEU A 1 96 ? -3.204 -10.140 -0.742 1.00 97.50 96 LEU A CA 1
ATOM 765 C C . LEU A 1 96 ? -2.863 -9.203 0.422 1.00 97.50 96 LEU A C 1
ATOM 767 O O . LEU A 1 96 ? -1.806 -9.366 1.028 1.00 97.50 96 LEU A O 1
ATOM 771 N N . GLY A 1 97 ? -3.769 -8.298 0.801 1.00 96.81 97 GLY A N 1
ATOM 772 C CA . GLY A 1 97 ? -3.604 -7.446 1.983 1.00 96.81 97 GLY A CA 1
ATOM 773 C C . GLY A 1 97 ? -3.432 -8.259 3.270 1.00 96.81 97 GLY A C 1
ATOM 774 O O . GLY A 1 97 ? -2.550 -7.983 4.082 1.00 96.81 97 GLY A O 1
ATOM 775 N N . THR A 1 98 ? -4.185 -9.352 3.423 1.00 96.50 98 THR A N 1
ATOM 776 C CA . THR A 1 98 ? -4.037 -10.268 4.567 1.00 96.50 98 THR A CA 1
ATOM 777 C C . THR A 1 98 ? -2.663 -10.955 4.587 1.00 96.50 98 THR A C 1
ATOM 779 O O . THR A 1 98 ? -2.063 -11.117 5.656 1.00 96.50 98 THR A O 1
ATOM 782 N N . ILE A 1 99 ? -2.141 -11.350 3.420 1.00 97.50 99 ILE A N 1
ATOM 783 C CA . ILE A 1 99 ? -0.794 -11.924 3.280 1.00 97.50 99 ILE A CA 1
ATOM 784 C C . ILE A 1 99 ? 0.266 -10.871 3.620 1.00 97.50 99 ILE A C 1
ATOM 786 O O . ILE A 1 99 ? 1.195 -11.164 4.379 1.00 97.50 99 ILE A O 1
ATOM 790 N N . VAL A 1 100 ? 0.118 -9.644 3.109 1.00 96.88 100 VAL A N 1
ATOM 791 C CA . VAL A 1 100 ? 1.036 -8.528 3.376 1.00 96.88 100 VAL A CA 1
ATOM 792 C C . VAL A 1 100 ? 1.091 -8.229 4.869 1.00 96.88 100 VAL A C 1
ATOM 794 O O . VAL A 1 100 ? 2.186 -8.207 5.434 1.00 96.88 100 VAL A O 1
ATOM 797 N N . LYS A 1 101 ? -0.060 -8.140 5.543 1.00 95.69 101 LYS A N 1
ATOM 798 C CA . LYS A 1 101 ? -0.119 -7.955 6.995 1.00 95.69 101 LYS A CA 1
ATOM 799 C C . LYS A 1 101 ? 0.604 -9.064 7.750 1.00 95.69 101 LYS A C 1
ATOM 801 O O . LYS A 1 101 ? 1.423 -8.786 8.623 1.00 95.69 101 LYS A O 1
ATOM 806 N N . ARG A 1 102 ? 0.367 -10.328 7.384 1.00 96.00 102 ARG A N 1
ATOM 807 C CA . ARG A 1 102 ? 1.018 -11.486 8.023 1.00 96.00 102 ARG A CA 1
ATOM 808 C C . ARG A 1 102 ? 2.538 -11.491 7.822 1.00 96.00 102 ARG A C 1
ATOM 810 O O . ARG A 1 102 ? 3.264 -11.896 8.726 1.00 96.00 102 ARG A O 1
ATOM 817 N N . LYS A 1 103 ? 3.014 -11.089 6.640 1.00 96.00 103 LYS A N 1
ATOM 818 C CA . LYS A 1 103 ? 4.424 -11.201 6.234 1.00 96.00 103 LYS A CA 1
ATOM 819 C C . LYS A 1 103 ? 5.265 -9.977 6.602 1.00 96.00 103 LYS A C 1
ATOM 821 O O . LYS A 1 103 ? 6.437 -10.138 6.934 1.00 96.00 103 LYS A O 1
ATOM 826 N N . TYR A 1 104 ? 4.681 -8.783 6.547 1.00 95.56 104 TYR A N 1
ATOM 827 C CA . TYR A 1 104 ? 5.391 -7.508 6.683 1.00 95.56 104 TYR A CA 1
ATOM 828 C C . TYR A 1 104 ? 4.919 -6.655 7.867 1.00 95.56 104 TYR A C 1
ATOM 830 O O . TYR A 1 104 ? 5.611 -5.702 8.215 1.00 95.56 104 TYR A O 1
ATOM 838 N N . GLY A 1 105 ? 3.799 -6.997 8.516 1.00 94.75 105 GLY A N 1
ATOM 839 C CA . GLY A 1 105 ? 3.295 -6.254 9.677 1.00 94.75 105 GLY A CA 1
ATOM 840 C C . GLY A 1 105 ? 2.828 -4.838 9.333 1.00 94.75 105 GLY A C 1
ATOM 841 O O . GLY A 1 105 ? 3.070 -3.912 10.100 1.00 94.75 105 GLY A O 1
ATOM 842 N N . THR A 1 106 ? 2.227 -4.674 8.156 1.00 95.56 106 THR A N 1
ATOM 843 C CA . THR A 1 106 ? 1.621 -3.423 7.687 1.00 95.56 106 THR A CA 1
ATOM 844 C C . THR A 1 106 ? 0.276 -3.723 7.045 1.00 95.56 106 THR A C 1
ATOM 846 O O . THR A 1 106 ? 0.120 -4.771 6.410 1.00 95.56 106 THR A O 1
ATOM 849 N N . ASP A 1 107 ? -0.669 -2.817 7.256 1.00 93.81 107 ASP A N 1
ATOM 850 C CA . ASP A 1 107 ? -1.939 -2.724 6.541 1.00 93.81 107 ASP A CA 1
ATOM 851 C C . ASP A 1 107 ? -1.749 -2.077 5.162 1.00 93.81 107 ASP A C 1
ATOM 853 O O . ASP A 1 107 ? -0.784 -1.287 5.001 1.00 93.81 107 ASP A O 1
#

Secondary structure (DSSP, 8-state):
-------SS-THHHHHHHHHHHHHHHHHHHHHSHHHHHHHHHHHHHHHS---PPPP-PPTT-S----HHHHHHHHHHTT----TTPPPPHHHHHHHHHHHHHHHS--

pLDDT: mean 92.42, std 8.04, range [57.34, 97.94]

InterPro domains:
  IPR004523 Aspartate-tRNA synthetase, type 2 [PTHR43450] (1-107)
  IPR045864 Class II Aminoacyl-tRNA synthetase/Biotinyl protein ligase (BPL) and lipoyl protein ligase (LPL) [G3DSA:3.30.930.10] (1-107)
  IPR045864 Class II Aminoacyl-tRNA synthetase/Biotinyl protein ligase (BPL) and lipoyl protein ligase (LPL) [SSF55681] (1-107)

Radius of gyration: 17.0 Å; chains: 1; bounding box: 37×38×37 Å

Foldseek 3Di:
DDDDDDDDPDPVVVVLVVLQVVLVVLVCCCVVPVVVVVVVQVVCCVVPVDRDDRFWADDRPQGDDDDQQRLVVLCVVVVDPDDSPHDQDPVSVVVSVVSSCVPPVGD

Organism: NCBI:txid641309